Protein AF-A0A1B8S970-F1 (afdb_monomer_lite)

Organism: NCBI:txid354243

Structure (mmCIF, N/CA/C/O backbone):
data_AF-A0A1B8S970-F1
#
_entry.id   AF-A0A1B8S970-F1
#
loop_
_atom_site.group_PDB
_atom_site.id
_atom_site.type_symbol
_atom_site.label_atom_id
_atom_site.label_alt_id
_atom_site.label_comp_id
_atom_site.label_asym_id
_atom_site.label_entity_id
_atom_site.label_seq_id
_atom_site.pdbx_PDB_ins_code
_atom_site.Cartn_x
_atom_site.Cartn_y
_atom_site.Cartn_z
_atom_site.occupancy
_atom_site.B_iso_or_equiv
_atom_site.auth_seq_id
_atom_site.auth_comp_id
_atom_site.auth_asym_id
_atom_site.auth_atom_id
_atom_site.pdbx_PDB_model_num
ATOM 1 N N . PRO A 1 1 ? 4.151 17.771 -17.928 1.00 47.19 1 PRO A N 1
ATOM 2 C CA . PRO A 1 1 ? 4.061 16.349 -18.326 1.00 47.19 1 PRO A CA 1
ATOM 3 C C . PRO A 1 1 ? 4.289 16.234 -19.838 1.00 47.19 1 PRO A C 1
ATOM 5 O O . PRO A 1 1 ? 3.504 16.763 -20.615 1.00 47.19 1 PRO A O 1
ATOM 8 N N . ASP A 1 2 ? 5.413 15.642 -20.221 1.00 51.09 2 ASP A N 1
ATOM 9 C CA . ASP A 1 2 ? 5.975 15.533 -21.579 1.00 51.09 2 ASP A CA 1
ATOM 10 C C . ASP A 1 2 ? 5.373 14.396 -22.428 1.00 51.09 2 ASP A C 1
ATOM 12 O O . ASP A 1 2 ? 5.732 14.229 -23.589 1.00 51.09 2 ASP A O 1
ATOM 16 N N . GLY A 1 3 ? 4.428 13.626 -21.880 1.00 42.41 3 GLY A N 1
ATOM 17 C CA . GLY A 1 3 ? 3.721 12.573 -22.619 1.00 42.41 3 GLY A CA 1
ATOM 18 C C . GLY A 1 3 ? 4.566 11.330 -22.918 1.00 42.41 3 GLY A C 1
ATOM 19 O O . GLY A 1 3 ? 4.079 10.421 -23.589 1.00 42.41 3 GLY A O 1
ATOM 20 N N . ALA A 1 4 ? 5.798 11.258 -22.412 1.00 50.91 4 ALA A N 1
ATOM 21 C CA . ALA A 1 4 ? 6.641 10.078 -22.523 1.00 50.91 4 ALA A CA 1
ATOM 22 C C . ALA A 1 4 ? 6.139 8.960 -21.595 1.00 50.91 4 ALA A C 1
ATOM 24 O O . ALA A 1 4 ? 5.647 9.217 -20.495 1.00 50.91 4 ALA A O 1
ATOM 25 N N . THR A 1 5 ? 6.261 7.704 -22.037 1.00 45.59 5 THR A N 1
ATOM 26 C CA . THR A 1 5 ? 5.940 6.548 -21.187 1.00 45.59 5 THR A CA 1
ATOM 27 C C . THR A 1 5 ? 7.027 6.415 -20.119 1.00 45.59 5 THR A C 1
ATOM 29 O O . 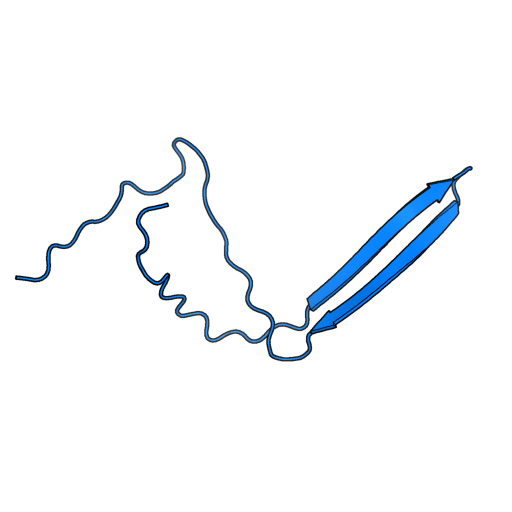THR A 1 5 ? 8.182 6.182 -20.484 1.00 45.59 5 THR A O 1
ATOM 32 N N . PRO A 1 6 ? 6.708 6.545 -18.820 1.00 47.34 6 PRO A N 1
ATOM 33 C CA . PRO A 1 6 ? 7.689 6.302 -17.774 1.00 47.34 6 PRO A CA 1
ATOM 34 C C . PRO A 1 6 ? 8.062 4.814 -17.780 1.00 47.34 6 PRO A C 1
ATOM 36 O O . PRO A 1 6 ? 7.209 3.948 -17.589 1.00 47.34 6 PRO A O 1
ATOM 39 N N . VAL A 1 7 ? 9.337 4.502 -18.023 1.00 48.50 7 VAL A N 1
ATOM 40 C CA . VAL A 1 7 ? 9.853 3.129 -17.938 1.00 48.50 7 VAL A CA 1
ATOM 41 C C . VAL A 1 7 ? 10.394 2.908 -16.531 1.00 48.50 7 VAL A C 1
ATOM 43 O O . VAL A 1 7 ? 11.539 3.237 -16.225 1.00 48.50 7 VAL A O 1
ATOM 46 N N . CYS A 1 8 ? 9.559 2.345 -15.662 1.00 50.62 8 CYS A N 1
ATOM 47 C CA . CYS A 1 8 ? 9.981 1.887 -14.343 1.00 50.62 8 CYS A CA 1
ATOM 48 C C . CYS A 1 8 ? 10.592 0.489 -14.466 1.00 50.62 8 CYS A C 1
ATOM 50 O O . CYS A 1 8 ? 9.898 -0.465 -14.809 1.00 50.62 8 CYS A O 1
ATOM 52 N N . THR A 1 9 ? 11.882 0.345 -14.160 1.00 50.03 9 THR A N 1
ATOM 53 C CA . 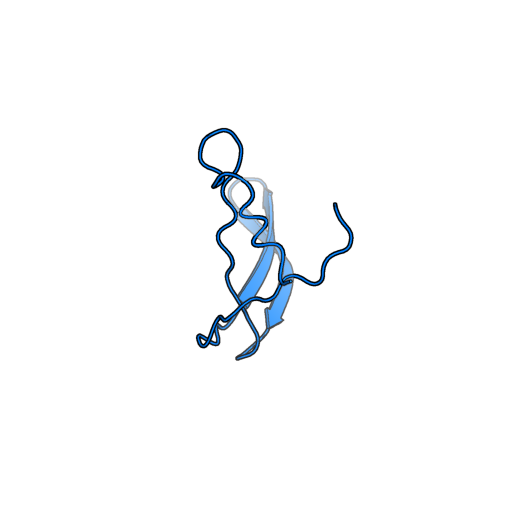THR A 1 9 ? 12.511 -0.979 -14.011 1.00 50.03 9 THR A CA 1
ATOM 54 C C . THR A 1 9 ? 12.553 -1.323 -12.525 1.00 50.03 9 THR A C 1
ATOM 56 O O . THR A 1 9 ? 13.601 -1.232 -11.893 1.00 50.03 9 THR A O 1
ATOM 59 N N . ASN A 1 10 ? 11.397 -1.643 -11.940 1.00 50.28 10 ASN A N 1
ATOM 60 C CA . ASN A 1 10 ? 11.316 -2.101 -10.555 1.00 50.28 10 ASN A CA 1
ATOM 61 C C . ASN A 1 10 ? 10.993 -3.610 -10.558 1.00 50.28 10 ASN A C 1
ATOM 63 O O . ASN A 1 10 ? 9.906 -4.016 -10.961 1.00 50.28 10 ASN A O 1
ATOM 67 N N . THR A 1 11 ? 11.969 -4.445 -10.180 1.00 53.56 11 THR A N 1
ATOM 68 C CA . THR A 1 11 ? 11.816 -5.910 -10.058 1.00 53.56 11 THR A CA 1
ATOM 69 C C . THR A 1 11 ? 11.212 -6.340 -8.720 1.00 53.56 11 THR A C 1
ATOM 71 O O . THR A 1 11 ? 11.011 -7.531 -8.494 1.00 53.56 11 THR A O 1
ATOM 74 N N . GLU A 1 12 ? 10.963 -5.399 -7.813 1.00 58.94 12 GLU A N 1
ATOM 75 C CA . GLU A 1 12 ? 10.348 -5.635 -6.515 1.00 58.94 12 GLU A CA 1
ATOM 76 C C . GLU A 1 12 ? 8.819 -5.578 -6.666 1.00 58.94 12 GLU A C 1
ATOM 78 O O . GLU A 1 12 ? 8.242 -4.623 -7.189 1.00 58.94 12 GLU A O 1
ATOM 83 N N . GLN A 1 13 ? 8.158 -6.658 -6.258 1.00 69.06 13 GLN A N 1
ATOM 84 C CA . GLN A 1 13 ? 6.714 -6.680 -6.060 1.00 69.06 13 GLN A CA 1
ATOM 85 C C . GLN A 1 13 ? 6.459 -6.399 -4.587 1.00 69.06 13 GLN A C 1
ATOM 87 O O . GLN A 1 13 ? 6.999 -7.090 -3.721 1.00 69.06 13 GLN A O 1
ATOM 92 N N . ALA A 1 14 ? 5.638 -5.394 -4.308 1.00 75.56 14 ALA A N 1
ATOM 93 C CA . ALA A 1 14 ? 5.215 -5.063 -2.959 1.00 75.56 14 ALA A CA 1
ATOM 94 C C . ALA A 1 14 ? 3.710 -5.276 -2.790 1.00 75.56 14 ALA A C 1
ATOM 96 O O . ALA A 1 14 ? 2.922 -5.085 -3.721 1.00 75.56 14 ALA A O 1
ATOM 97 N N . ASP A 1 15 ? 3.312 -5.609 -1.568 1.00 85.69 15 ASP A N 1
ATOM 98 C CA . ASP A 1 15 ? 1.924 -5.504 -1.144 1.00 85.69 15 ASP A CA 1
ATOM 99 C C . ASP A 1 15 ? 1.653 -4.060 -0.706 1.00 85.69 15 ASP A C 1
ATOM 101 O O . ASP A 1 15 ? 2.385 -3.488 0.105 1.00 85.69 15 ASP A O 1
ATOM 105 N N . ILE A 1 16 ? 0.599 -3.453 -1.249 1.00 84.62 16 ILE A N 1
ATOM 106 C CA . ILE A 1 16 ? 0.176 -2.093 -0.906 1.00 84.62 16 ILE A CA 1
ATOM 107 C C . ILE A 1 16 ? -1.127 -2.160 -0.120 1.00 84.62 16 ILE A C 1
ATOM 109 O O . ILE A 1 16 ? -2.108 -2.748 -0.579 1.00 84.62 16 ILE A O 1
ATOM 113 N N . HIS A 1 17 ? -1.155 -1.465 1.018 1.00 90.12 17 HIS A N 1
ATOM 114 C CA . HIS A 1 17 ? -2.362 -1.213 1.798 1.00 90.12 17 HIS A CA 1
ATOM 115 C C . HIS A 1 17 ? -2.628 0.289 1.877 1.00 90.12 17 HIS A C 1
ATOM 117 O O . HIS A 1 17 ? -1.819 1.050 2.408 1.00 90.12 17 HIS A O 1
ATOM 123 N N . VAL A 1 18 ? -3.773 0.716 1.344 1.00 90.94 18 VAL A N 1
ATOM 124 C CA . VAL A 1 18 ? -4.222 2.111 1.388 1.00 90.94 18 VAL A CA 1
ATOM 125 C C . VAL A 1 18 ? -5.418 2.202 2.314 1.00 90.94 18 VAL A C 1
ATOM 127 O O . VAL A 1 18 ? -6.408 1.503 2.112 1.00 90.94 18 VAL A O 1
ATOM 130 N N . GLU A 1 19 ? -5.358 3.106 3.287 1.00 96.81 19 GLU A N 1
ATOM 131 C CA . GLU A 1 19 ? -6.483 3.411 4.163 1.00 96.81 19 GLU A CA 1
ATOM 132 C C . GLU A 1 19 ? -6.781 4.907 4.179 1.00 96.81 19 GLU A C 1
ATOM 134 O O . GLU A 1 19 ? -5.911 5.736 4.453 1.00 96.81 19 GLU A O 1
ATOM 139 N N . ILE A 1 20 ? -8.048 5.250 3.958 1.00 96.12 20 ILE A N 1
ATOM 140 C CA . ILE A 1 20 ? -8.582 6.563 4.307 1.00 96.12 20 ILE A CA 1
ATOM 141 C C . ILE A 1 20 ? -9.196 6.421 5.689 1.00 96.12 20 ILE A C 1
ATOM 143 O O . ILE A 1 20 ? -10.148 5.664 5.879 1.00 96.12 20 ILE A O 1
ATOM 147 N N . SER A 1 21 ? -8.639 7.141 6.658 1.00 96.62 21 SER A N 1
ATOM 148 C CA . SER A 1 21 ? -9.159 7.174 8.018 1.00 96.62 21 SER A CA 1
ATOM 149 C C . SER A 1 21 ? -9.259 8.602 8.526 1.00 96.62 21 SER A C 1
ATOM 151 O O . SER A 1 21 ? -8.468 9.470 8.155 1.00 96.62 21 SER A O 1
ATOM 153 N N . HIS A 1 22 ? -10.224 8.835 9.406 1.00 95.69 22 HIS A N 1
ATOM 154 C CA . HIS A 1 22 ? -10.351 10.078 10.148 1.00 95.69 22 HIS A CA 1
ATOM 155 C C . HIS A 1 22 ? -10.233 9.812 11.644 1.00 95.69 22 HIS A C 1
ATOM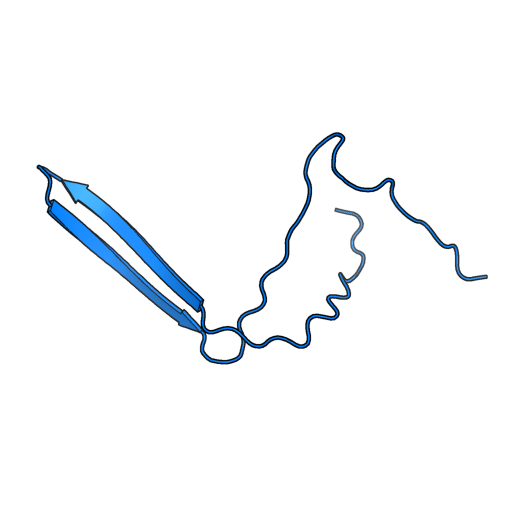 157 O O . HIS A 1 22 ? -10.450 8.702 12.137 1.00 95.69 22 HIS A O 1
ATOM 163 N N . ARG A 1 23 ? -9.881 10.858 12.393 1.00 96.62 23 ARG A N 1
ATOM 164 C CA . ARG A 1 23 ? -9.777 10.793 13.849 1.00 96.62 23 ARG A CA 1
ATOM 165 C C . ARG A 1 23 ? -10.792 11.725 14.489 1.00 96.62 23 ARG A C 1
ATOM 167 O O . ARG A 1 23 ? -10.791 12.922 14.220 1.00 96.62 23 ARG A O 1
ATOM 174 N N . ARG A 1 24 ? -11.634 11.196 15.378 1.00 95.25 24 ARG A N 1
ATOM 175 C CA . ARG A 1 24 ? -12.622 11.975 16.136 1.00 95.25 24 ARG A CA 1
ATOM 176 C C . ARG A 1 24 ? -12.542 11.617 17.614 1.00 95.25 24 ARG A C 1
ATOM 178 O O . ARG A 1 24 ? -12.608 10.449 17.974 1.00 95.25 24 ARG A O 1
ATOM 185 N N . ARG A 1 25 ? -12.398 12.631 18.480 1.00 95.06 25 ARG A N 1
ATOM 186 C CA . ARG A 1 25 ? -12.286 12.461 19.948 1.00 95.06 25 ARG A CA 1
ATOM 187 C C . ARG A 1 25 ? -11.240 11.408 20.354 1.00 95.06 25 ARG A C 1
ATOM 189 O O . ARG A 1 25 ? -11.472 10.591 21.233 1.00 95.06 25 ARG A O 1
ATOM 196 N N . GLY A 1 26 ? -10.100 11.400 19.666 1.00 94.06 26 GLY A N 1
ATOM 197 C CA . GLY A 1 26 ? -9.013 10.455 19.924 1.00 94.06 26 GLY A CA 1
ATOM 198 C C . GLY A 1 26 ? -9.168 9.080 19.267 1.00 94.06 26 GLY A C 1
ATOM 199 O O . GLY A 1 26 ? -8.154 8.398 19.127 1.00 94.06 26 GLY A O 1
ATOM 200 N N . VAL A 1 27 ? -10.355 8.719 18.773 1.00 95.38 27 VAL A N 1
ATOM 201 C CA . VAL A 1 27 ? -10.630 7.442 18.097 1.00 95.38 27 VAL A CA 1
ATOM 202 C C . VAL A 1 27 ? -10.355 7.566 16.599 1.00 95.38 27 VAL A C 1
ATOM 204 O O . VAL A 1 27 ? -10.801 8.528 15.974 1.00 95.38 27 VAL A O 1
ATOM 207 N N . ARG A 1 28 ? -9.604 6.616 16.032 1.00 96.25 28 ARG A N 1
ATOM 208 C CA . ARG A 1 28 ? -9.390 6.480 14.583 1.00 96.25 28 ARG A CA 1
ATOM 209 C C . ARG A 1 28 ? -10.479 5.580 14.005 1.00 96.25 28 ARG A C 1
ATOM 211 O O . ARG A 1 28 ? -10.659 4.468 14.489 1.00 96.25 28 ARG A O 1
ATOM 218 N N . THR A 1 29 ? -11.140 6.051 12.959 1.00 97.00 29 THR A N 1
ATOM 219 C CA . THR A 1 29 ? -12.144 5.307 12.197 1.00 97.00 29 THR A CA 1
ATOM 220 C C . THR A 1 29 ? -11.659 5.200 10.761 1.00 97.00 29 THR A C 1
ATOM 222 O O . THR A 1 29 ? -11.292 6.211 10.163 1.00 97.00 29 THR A O 1
ATOM 225 N N . VAL A 1 30 ? -11.620 3.987 10.217 1.00 96.69 30 VAL A N 1
ATOM 226 C CA . VAL A 1 30 ? -11.288 3.756 8.806 1.00 96.69 30 VAL A CA 1
ATOM 227 C C . VAL A 1 30 ? -12.565 3.904 7.988 1.00 96.69 30 VAL A C 1
ATOM 229 O O . VAL A 1 30 ? -13.544 3.210 8.245 1.00 96.69 30 VAL A O 1
ATOM 232 N N . ASP A 1 31 ? -12.552 4.813 7.020 1.00 96.44 31 ASP A N 1
ATOM 233 C CA . ASP A 1 31 ? -13.668 5.037 6.103 1.00 96.44 31 ASP A CA 1
ATOM 234 C C . ASP A 1 31 ? -13.599 4.087 4.910 1.00 96.44 31 ASP A C 1
ATOM 236 O O . ASP A 1 31 ? -14.620 3.567 4.463 1.00 96.44 31 ASP A O 1
ATOM 240 N N . ARG A 1 32 ? -12.391 3.880 4.367 1.00 96.56 32 ARG A N 1
ATOM 241 C CA . ARG A 1 32 ? -12.142 3.005 3.216 1.00 96.56 32 ARG A CA 1
ATOM 242 C C . ARG A 1 32 ? -10.767 2.366 3.294 1.00 96.56 32 ARG A C 1
ATOM 244 O O . ARG A 1 32 ? -9.815 3.010 3.733 1.00 96.56 32 ARG A O 1
ATOM 251 N N . SER A 1 33 ? -10.675 1.134 2.809 1.00 95.75 33 SER A N 1
ATOM 252 C CA . SER A 1 33 ? -9.422 0.405 2.668 1.00 95.75 33 SER A CA 1
ATOM 253 C C . SER A 1 33 ? -9.350 -0.321 1.327 1.00 95.75 33 SER A C 1
ATOM 255 O O . SER A 1 33 ? -10.367 -0.761 0.786 1.00 95.75 33 SER A O 1
ATOM 257 N N . TRP A 1 34 ? -8.135 -0.436 0.798 1.00 94.00 34 TRP A N 1
ATOM 258 C CA . TRP A 1 34 ? -7.823 -1.196 -0.409 1.00 94.00 34 TRP A CA 1
ATOM 259 C C . TRP A 1 34 ? -6.495 -1.924 -0.250 1.00 94.00 34 TRP A C 1
ATOM 261 O O . TRP A 1 34 ? -5.574 -1.410 0.391 1.00 94.00 34 TRP A O 1
ATOM 271 N N . SER A 1 35 ? -6.398 -3.084 -0.898 1.00 91.25 35 SER A N 1
ATOM 272 C CA . SER A 1 35 ? -5.179 -3.886 -0.955 1.00 91.25 35 SER A CA 1
ATOM 273 C C . SER A 1 35 ? -4.848 -4.254 -2.395 1.00 91.25 35 SER A C 1
ATOM 275 O O . SER A 1 35 ? -5.724 -4.705 -3.133 1.00 91.25 35 SER A O 1
ATOM 277 N N . LEU A 1 36 ? -3.582 -4.084 -2.771 1.00 86.25 36 LEU A N 1
ATOM 278 C CA . LEU A 1 36 ? -3.014 -4.553 -4.034 1.00 86.25 36 LEU A CA 1
ATOM 279 C C . LEU A 1 36 ? -1.860 -5.490 -3.685 1.00 86.25 36 LEU A C 1
ATOM 281 O O . LEU A 1 36 ? -0.854 -5.035 -3.148 1.00 86.25 36 LEU A O 1
ATOM 285 N N . LEU A 1 37 ? -2.039 -6.790 -3.917 1.00 87.06 37 LEU A N 1
ATOM 286 C CA . LEU A 1 37 ? -1.079 -7.819 -3.514 1.00 87.06 37 LEU A CA 1
ATOM 287 C C . LEU A 1 37 ? -0.185 -8.207 -4.687 1.00 87.06 37 LEU A C 1
ATOM 289 O O . LEU A 1 37 ? -0.698 -8.458 -5.776 1.00 87.06 37 LEU A O 1
ATOM 293 N N . GLY A 1 38 ? 1.128 -8.265 -4.472 1.00 77.31 38 GLY A N 1
ATOM 294 C CA . GLY A 1 38 ? 2.113 -8.703 -5.469 1.00 77.31 38 GLY A CA 1
ATOM 295 C C . GLY A 1 38 ? 2.202 -7.843 -6.737 1.00 77.31 38 GLY A C 1
ATOM 296 O O . GLY A 1 38 ? 2.891 -8.205 -7.685 1.00 77.31 38 GLY A O 1
ATOM 297 N N . THR A 1 39 ? 1.505 -6.709 -6.792 1.00 78.38 39 THR A N 1
ATOM 298 C CA . THR A 1 39 ? 1.471 -5.817 -7.966 1.00 78.38 39 THR A CA 1
ATOM 299 C C . THR A 1 39 ? 1.819 -4.376 -7.615 1.00 78.38 39 THR A C 1
ATOM 301 O O . THR A 1 39 ? 1.653 -3.477 -8.437 1.00 78.38 39 THR A O 1
ATOM 304 N N . GLY A 1 40 ? 2.216 -4.124 -6.369 1.00 69.75 40 GLY A N 1
ATOM 305 C CA . GLY A 1 40 ? 2.616 -2.807 -5.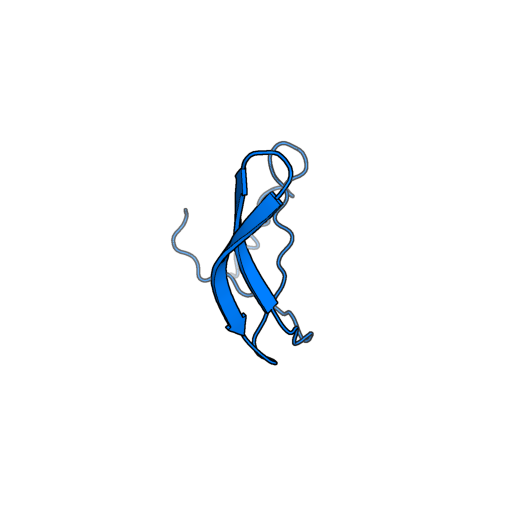925 1.00 69.75 40 GLY A CA 1
ATOM 306 C C . GLY A 1 40 ? 4.025 -2.466 -6.376 1.00 69.75 40 GLY A C 1
ATOM 307 O O . GLY A 1 40 ? 4.934 -3.283 -6.251 1.00 69.75 40 GLY A O 1
ATOM 308 N N . HIS A 1 41 ? 4.196 -1.230 -6.838 1.00 72.00 41 HIS A N 1
ATOM 309 C CA . HIS A 1 41 ? 5.494 -0.642 -7.137 1.00 72.00 41 HIS A CA 1
ATOM 310 C C . HIS A 1 41 ? 5.639 0.655 -6.344 1.00 72.00 41 HIS A C 1
ATOM 312 O O . HIS A 1 41 ? 4.732 1.492 -6.347 1.00 72.00 41 HIS A O 1
ATOM 318 N N . ALA A 1 42 ? 6.771 0.822 -5.663 1.00 67.38 42 ALA A N 1
ATOM 319 C CA . ALA A 1 42 ? 7.149 2.091 -5.064 1.00 67.38 42 ALA A CA 1
ATOM 320 C C . ALA A 1 42 ? 8.084 2.841 -6.022 1.00 67.38 42 ALA A C 1
ATOM 322 O O . ALA A 1 42 ? 9.065 2.284 -6.515 1.00 67.38 42 ALA A O 1
ATOM 323 N N . GLU A 1 43 ? 7.788 4.113 -6.276 1.00 65.44 43 GLU A N 1
ATOM 324 C CA . GLU A 1 43 ? 8.660 5.011 -7.031 1.00 65.44 43 GLU A CA 1
ATOM 325 C C . GLU A 1 43 ? 9.011 6.219 -6.159 1.00 65.44 43 GLU A C 1
ATOM 327 O O . GLU A 1 43 ? 8.134 6.854 -5.566 1.00 65.44 43 GLU A O 1
ATOM 332 N N . ILE A 1 44 ? 10.303 6.541 -6.068 1.00 60.41 44 ILE A N 1
ATOM 333 C CA . ILE A 1 44 ? 10.776 7.753 -5.397 1.00 60.41 44 ILE A CA 1
ATOM 334 C C . ILE A 1 44 ? 10.990 8.822 -6.466 1.00 60.41 44 ILE A C 1
ATOM 336 O O . ILE A 1 44 ? 12.006 8.838 -7.155 1.00 60.41 44 ILE A O 1
ATOM 340 N N . GLY A 1 45 ? 10.033 9.741 -6.578 1.00 56.16 45 GLY A N 1
ATOM 341 C CA . GLY A 1 45 ? 10.214 10.977 -7.331 1.00 56.16 45 GLY A CA 1
ATOM 342 C C . GLY A 1 45 ? 10.889 12.041 -6.466 1.00 56.16 45 GLY A C 1
ATOM 343 O O . GLY A 1 45 ? 10.365 12.417 -5.415 1.00 56.16 45 GLY A O 1
ATOM 344 N N . PHE A 1 46 ? 12.029 12.564 -6.908 1.00 52.53 46 PHE A N 1
ATOM 345 C CA . PHE A 1 46 ? 12.629 13.756 -6.307 1.00 52.53 46 PHE A CA 1
ATOM 346 C C . PHE A 1 46 ? 11.885 15.017 -6.782 1.00 52.53 46 PHE A C 1
ATOM 348 O O . PHE A 1 46 ? 11.420 15.086 -7.919 1.00 52.53 46 PHE A O 1
ATOM 355 N N . ARG A 1 47 ? 11.750 16.027 -5.913 1.00 54.59 47 ARG A N 1
ATOM 356 C CA . ARG A 1 47 ? 11.148 17.333 -6.247 1.00 54.59 47 ARG A CA 1
ATOM 357 C C . ARG A 1 47 ? 12.183 18.451 -6.105 1.00 54.59 47 ARG A C 1
ATOM 359 O O . ARG A 1 47 ? 13.050 18.370 -5.239 1.00 54.59 47 ARG A O 1
ATOM 366 N N . GLY A 1 48 ? 12.028 19.520 -6.889 1.00 62.56 48 GLY A N 1
ATOM 367 C CA . GLY A 1 48 ? 12.877 20.717 -6.810 1.00 62.56 48 GLY A CA 1
ATOM 368 C C . GLY A 1 48 ? 14.322 20.445 -7.231 1.00 62.56 48 GLY A C 1
ATOM 369 O O . GLY A 1 48 ? 14.558 19.582 -8.069 1.00 62.56 48 GLY A O 1
ATOM 370 N N . ASP A 1 49 ? 15.281 21.139 -6.621 1.00 64.38 49 ASP A N 1
ATOM 371 C CA . ASP A 1 49 ? 16.712 21.058 -6.969 1.00 64.38 49 ASP A CA 1
ATOM 372 C C . ASP A 1 49 ? 17.349 19.676 -6.718 1.00 64.38 49 ASP A C 1
ATOM 374 O O . ASP A 1 49 ? 18.459 19.407 -7.170 1.00 64.38 49 ASP A O 1
ATOM 378 N N . ALA A 1 50 ? 16.655 18.787 -5.997 1.00 55.97 50 ALA A N 1
ATOM 379 C CA . ALA A 1 50 ? 17.063 17.397 -5.800 1.00 55.97 50 ALA A CA 1
ATOM 380 C C . ALA A 1 50 ? 16.637 16.477 -6.958 1.00 55.97 50 ALA A C 1
ATOM 382 O O . ALA A 1 50 ? 17.060 15.321 -7.006 1.00 55.97 50 ALA A O 1
ATOM 383 N N . ALA A 1 51 ? 15.778 16.952 -7.868 1.00 58.12 51 ALA A N 1
ATOM 384 C CA . ALA A 1 51 ? 15.449 16.219 -9.078 1.00 58.12 51 ALA A CA 1
ATOM 385 C C . ALA A 1 51 ? 16.681 16.177 -9.993 1.00 58.12 51 ALA A C 1
ATOM 387 O O . ALA A 1 51 ? 17.287 17.224 -10.235 1.00 58.12 51 ALA A O 1
ATOM 388 N N . PRO A 1 52 ? 17.081 14.997 -10.502 1.00 59.62 52 PRO A N 1
ATOM 389 C CA . PRO A 1 52 ? 18.184 14.931 -11.448 1.00 59.62 52 PRO A CA 1
ATOM 390 C C . PRO A 1 52 ? 17.872 15.812 -12.664 1.00 59.62 52 PRO A C 1
ATOM 392 O O . PRO A 1 52 ? 16.726 15.868 -13.118 1.00 59.62 52 PRO A O 1
ATOM 395 N N . ALA A 1 53 ? 18.892 16.495 -13.194 1.00 60.78 53 ALA A N 1
ATOM 396 C CA . ALA A 1 53 ? 18.762 17.213 -14.457 1.00 60.78 53 ALA A CA 1
ATOM 397 C C . ALA A 1 53 ? 18.249 16.240 -15.528 1.00 60.78 53 ALA A C 1
ATOM 399 O O . ALA A 1 53 ? 18.725 15.103 -15.603 1.00 60.78 53 ALA A O 1
ATOM 400 N N . VAL A 1 54 ? 17.261 16.672 -16.316 1.00 62.81 54 VAL A N 1
ATOM 401 C CA . VAL A 1 54 ? 16.658 15.847 -17.368 1.00 62.81 54 VAL A CA 1
ATOM 402 C C . VAL A 1 54 ? 17.766 15.270 -18.256 1.00 62.81 54 VAL A C 1
ATOM 404 O O . VAL A 1 54 ? 18.541 15.998 -18.871 1.00 62.81 54 VAL A O 1
ATOM 407 N N . ASN A 1 55 ? 17.914 13.946 -18.257 1.00 53.25 55 ASN A N 1
ATOM 408 C CA . ASN A 1 55 ? 18.934 13.270 -19.049 1.00 53.25 55 ASN A CA 1
ATOM 409 C C . ASN A 1 55 ? 18.325 12.901 -20.407 1.00 53.25 55 ASN A C 1
ATOM 411 O O . ASN A 1 55 ? 17.914 11.761 -20.624 1.00 53.25 55 ASN A O 1
ATOM 415 N N . GLU A 1 56 ? 18.246 13.882 -21.307 1.00 50.94 56 GLU A N 1
ATOM 416 C CA . GLU A 1 56 ? 17.889 13.685 -22.715 1.00 50.94 56 GLU A CA 1
ATOM 417 C C . GLU A 1 56 ? 19.062 13.017 -23.449 1.00 50.94 56 GLU A C 1
ATOM 419 O O . GLU A 1 56 ? 19.802 13.655 -24.197 1.00 50.94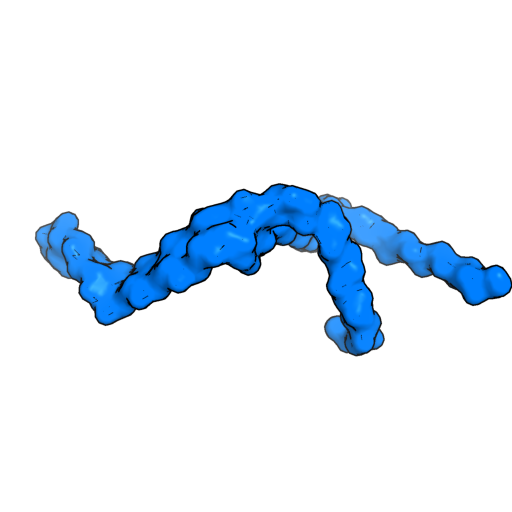 56 GLU A O 1
ATOM 424 N N . ARG A 1 57 ? 19.287 11.713 -23.242 1.00 49.41 57 ARG A N 1
ATOM 425 C CA . ARG A 1 57 ? 20.096 10.968 -24.214 1.00 49.41 57 ARG A CA 1
ATOM 426 C C . ARG A 1 57 ? 19.274 10.842 -25.488 1.00 49.41 57 ARG A C 1
ATOM 428 O O . ARG A 1 57 ? 18.459 9.934 -25.624 1.00 49.41 57 ARG A O 1
ATOM 435 N N . THR A 1 58 ? 19.492 11.776 -26.404 1.00 43.59 58 THR A N 1
ATOM 436 C CA . THR A 1 58 ? 19.038 11.709 -27.787 1.00 43.59 58 THR A CA 1
ATOM 437 C C . THR A 1 58 ? 19.616 10.439 -28.402 1.00 43.59 58 THR A C 1
ATOM 439 O O . THR A 1 58 ? 20.804 10.371 -28.715 1.00 43.59 58 THR A O 1
ATOM 442 N N . HIS A 1 59 ? 18.796 9.396 -28.512 1.00 39.59 59 HIS A N 1
ATOM 443 C CA . HIS A 1 59 ? 19.103 8.264 -29.374 1.00 39.59 59 HIS A CA 1
ATOM 444 C C . HIS A 1 59 ? 19.093 8.782 -30.818 1.00 39.59 59 HIS A C 1
ATOM 446 O O . HIS A 1 59 ? 18.032 9.090 -31.359 1.00 39.59 59 HIS A O 1
ATOM 452 N N . GLY A 1 60 ? 20.290 8.960 -31.380 1.00 36.72 60 GLY A N 1
ATOM 453 C CA . GLY A 1 60 ? 20.524 8.971 -32.824 1.00 36.72 60 GLY A CA 1
ATOM 454 C C . GLY A 1 60 ? 20.729 7.558 -33.348 1.00 36.72 60 GLY A C 1
ATOM 455 O O . GLY A 1 60 ? 21.092 6.678 -32.531 1.00 36.72 60 GLY A O 1
#

Radius of gyration: 18.2 Å; chains: 1; bounding box: 34×30×53 Å

Foldseek 3Di:
DPPDDDDDPDPDFDKDKDWDWDADPNDIDTPDIDIDGRHDDDDDADDDPPHPDPPPPPDD

Secondary structure (DSSP, 8-state):
---PPP-------EEEEEEEEEEETTEEEEEEEEEEEEEE-------GGGSPP-------

pLDDT: mean 70.72, std 19.85, range [36.72, 97.0]

Sequence (60 aa):
PDGATPVCTNTEQADIHVEISHRRRGVRTVDRSWSLLGTGHAEIGFRGDAAPAVNERTHG

=== Feature glossary ===
The record interleaves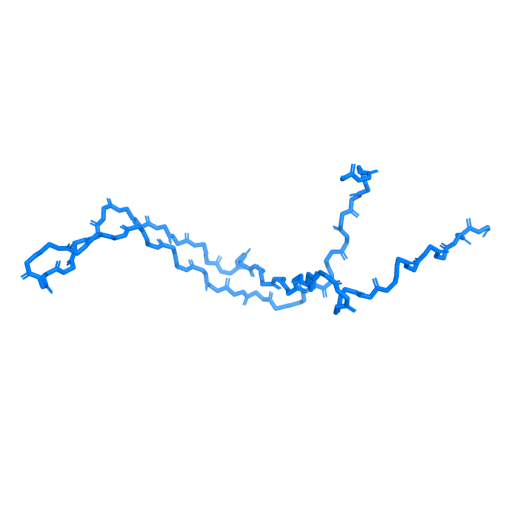 many kinds of information about one protein. Here is each kind framed as the question it answers.

Q: What does the local fold look like, residue by residue?
A: The Foldseek 3Di string encodes local tertiary geometry as a 20-letter alphabet — one character per residue — derived from the relative positions of nearby Cα atoms. Unlike the amino-acid sequence, 3Di is a direct function of the 3D structure, so two proteins with the same fold have similar 3Di strings even at low sequence identity.

Q: Which residues are in helices, strands, or loops?
A: The SS8 string is DSSP's per-residue secondary-structure call. α-helix (H) means an i→i+4 H-bond ladder; β-strand (E) means the residue participates in a β-sheet; 3₁₀ (G) and π (I) are tighter and wider helices; T/S are turns/bends; '-' is loop.

Q: How big and how compact is the whole molecule?
A: Radius of gyration (Rg) is the root-mean-square distance of Cα atoms from their centroid — a single number for overall size and compactness. A globular domain of N residues has Rg ≈ 2.2·N^0.38 Å; an extended or disordered chain has a much larger Rg. The Cα contact count is the number of residue pairs whose Cα atoms are within 8 Å and are more than four positions apart in sequence — a standard proxy for tertiary packing density. The bounding box is the smallest axis-aligned box enclosing all Cα atoms.

Q: Where is each backbone atom in 3D?
A: Structure coordinates are given as an mmCIF _atom_site loop: one row per atom with element, residue name, chain id, sequence number, and x/y/z position in Å. Only the four main-chain atoms per residue are included here; side chains are omitted to keep the record compact.

Q: What is the amino-acid chain?
A: Primary structure: the covalent order of the twenty standard amino acids along the backbone. Two proteins with the same sequence will (almost always) fold to the same structure; two with 30% identity often share a fold but not the details.

Q: What if only a Cα trace is available?
A: Three-state secondary structure (P-SEA) collapses the eight DSSP classes into helix (a), strand (b), and coil (c). P-SEA assigns these from Cα geometry alone — distances and angles — without requiring backbone oxygens, so it works on any Cα trace.

Q: What family and function is it annotated with?
A: Database cross-references. InterPro integrates a dozen domain/family signature databases into unified entries with residue-range hits. GO terms attach function/process/location labels with evidence codes. CATH codes position the fold in a four-level structural taxonomy. Organism is the NCBI-taxonomy species name.

Q: How confident is the AlphaFold model at each residue?
A: pLDDT is the predicted lDDT-Cα score: AlphaFold's confidence that the local environment of each residue (all inter-atomic distances within 15 Å) is correctly placed. It is a per-residue number between 0 and 100, with higher meaning more reliable.

Q: How mobile is each atom in the crystal?
A: B-factor (Debye–Waller factor) reflects atomic displacement in the crystal lattice. It is an experimental observable (units Å²), not a prediction; low values mean the atom is pinned down, high values mean it moves or is heterogeneous across the crystal.

Q: Which residues are buried vs exposed?
A: SASA measures how much of the protein is reachable by solvent. It is computed by rolling a water-sized probe over the atomic surface and summing the exposed area (Å²). Per-residue SASA distinguishes core (buried, low SASA) from surface (exposed, high SASA) residues; total SASA is a whole-molecule size measure.

Q: What do the diagnostic plots show?
A: Plot images: a contact map (which residues are close in 3D, as an N×N binary image), a Ramachandran scatter (backbone torsion angles, revealing secondary-structure composition at a glance), and — for AlphaFold structures — a PAE heatmap (pairwise prediction confidence).

Q: What known structures does this most resemble?
A: The Foldseek neighbor list gives the closest experimentally determined structures in the PDB, ranked by structural alignment. TM-score near 1 means near-identical fold; near 0.3 means only rough topology match. This is how one finds what a novel AlphaFold prediction most resembles in the solved-structure universe.

Q: Are the domains correctly placed relative to each other?
A: Predicted aligned error is AlphaFold's pairwise confidence. Unlike pLDDT (per-residue), PAE is per-residue-pair and captures whether two parts of the structure are correctly placed relative to each other. Units are ångströms of expected positional error.

Q: What do the rendered images show?
A: Structure images are PyMOL renders from six orthogonal camera directions. Cartoon representation draws helices as coils and strands as arrows; sticks shows the backbone as bonds; surface shows the solvent-excluded envelope. Rainbow coloring maps sequence position to hue (blue→red, N→C); chain coloring assigns a distinct color per polypeptide.

Q: What are the backbone torsion angles?
A: φ (phi) and ψ (psi) are the two rotatable backbone dihedrals per residue: φ is the C(i-1)–N–Cα–C torsion, ψ is the N–Cα–C–N(i+1) torsion, both in degrees on (−180°, 180°]. α-helical residues cluster near (−60°, −45°); β-strand residues near (−120°, +130°). A Ramachandran plot is simply a scatter of (φ, ψ) for every residue.